Protein AF-A0A941YIR3-F1 (afdb_monomer_lite)

Radius of gyration: 14.47 Å; chains: 1; bounding box: 39×46×33 Å

Foldseek 3Di:
DDPPPDDPPPDDPDCQPVLLLVLQQQQQWDWDFDCVVPQWTFGDKAWDAQPNKIKIKTKIARPVVRFIKIKIKIADDPPDDLVVVLVSCCVVPSDVSDADPQWDWDWDDDDRMIIIMITNPDDVVRRVVRVVRIDMDGND

Sequence (140 aa):
MLAVVALCCALAASDGPAMRIAAARHLGGAYFPDETAKGYGLTSVEQAVVDGRPVARLTFLNKAKSDCFDLIEFVPAEGKSIANGWEQIVASKSVSASPLPTDTLVLSRKKGLDVVFLAGSFSSGTANRLVSRLVW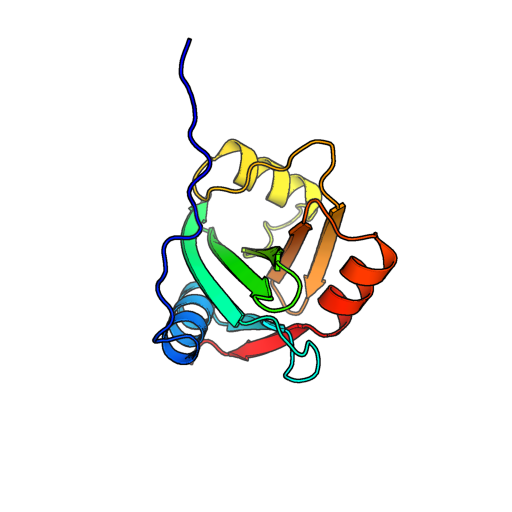QPGD

Structure (mmCIF, N/CA/C/O backbone):
data_AF-A0A941YIR3-F1
#
_entry.id   AF-A0A941YIR3-F1
#
loop_
_atom_site.group_PDB
_atom_site.id
_atom_site.type_symbol
_atom_site.label_atom_id
_atom_site.label_alt_id
_atom_site.label_comp_id
_atom_site.label_asym_id
_atom_site.label_entity_id
_atom_site.label_seq_id
_atom_site.pdbx_PDB_ins_code
_atom_site.Cartn_x
_atom_site.Cartn_y
_atom_site.Cartn_z
_atom_site.occupancy
_atom_site.B_iso_or_equiv
_atom_site.auth_seq_id
_atom_site.auth_comp_id
_atom_site.auth_asym_id
_atom_site.auth_atom_id
_atom_site.pdbx_PDB_model_num
ATOM 1 N N . MET A 1 1 ? -12.021 29.074 -8.920 1.00 37.12 1 MET A N 1
ATOM 2 C CA . MET A 1 1 ? -12.653 28.552 -7.692 1.00 37.12 1 MET A CA 1
ATOM 3 C C . MET A 1 1 ? -13.256 27.200 -8.049 1.00 37.12 1 MET A C 1
ATOM 5 O O . MET A 1 1 ? -14.347 27.164 -8.593 1.00 37.12 1 MET A O 1
ATOM 9 N N . LEU A 1 2 ? -12.492 26.113 -7.896 1.00 29.45 2 LEU A N 1
ATOM 10 C CA . LEU A 1 2 ? -12.979 24.755 -8.161 1.00 29.45 2 LEU A CA 1
ATOM 11 C C . LEU A 1 2 ? -13.137 24.049 -6.816 1.00 29.45 2 LEU A C 1
ATOM 13 O O . LEU A 1 2 ? -12.155 23.829 -6.111 1.00 29.45 2 LEU A O 1
ATOM 17 N N . ALA A 1 3 ? -14.379 23.740 -6.462 1.00 35.62 3 ALA A N 1
ATOM 18 C CA . ALA A 1 3 ? -14.692 22.851 -5.360 1.00 35.62 3 ALA A CA 1
ATOM 19 C C . ALA A 1 3 ? -14.288 21.430 -5.774 1.00 35.62 3 ALA A C 1
ATOM 21 O O . ALA A 1 3 ? -14.960 20.804 -6.591 1.00 35.62 3 ALA A O 1
ATOM 22 N N . VAL A 1 4 ? -13.177 20.929 -5.237 1.00 32.28 4 VAL A N 1
ATOM 23 C CA . VAL A 1 4 ? -12.888 19.494 -5.272 1.00 32.28 4 VAL A CA 1
ATOM 24 C C . VAL A 1 4 ? -13.711 18.881 -4.149 1.00 32.28 4 VAL A C 1
ATOM 26 O O . VAL A 1 4 ? -13.340 18.933 -2.978 1.00 32.28 4 VAL A O 1
ATOM 29 N N . VAL A 1 5 ? -14.891 18.387 -4.507 1.00 31.45 5 VAL A N 1
ATOM 30 C CA . VAL A 1 5 ? -15.720 17.581 -3.615 1.00 31.45 5 VAL A CA 1
ATOM 31 C C . VAL A 1 5 ? -14.937 16.308 -3.301 1.00 31.45 5 VAL A C 1
ATOM 33 O O . VAL A 1 5 ? -14.648 15.511 -4.191 1.00 31.45 5 VAL A O 1
ATOM 36 N N . ALA A 1 6 ? -14.577 16.141 -2.030 1.00 45.62 6 ALA A N 1
ATOM 37 C CA . ALA A 1 6 ? -14.086 14.887 -1.489 1.00 45.62 6 ALA A CA 1
ATOM 38 C C . ALA A 1 6 ? -15.171 13.818 -1.672 1.00 45.62 6 ALA A C 1
ATOM 40 O O . ALA A 1 6 ? -16.202 13.853 -1.002 1.00 45.62 6 ALA A O 1
ATOM 41 N N . LEU A 1 7 ? -14.956 12.880 -2.592 1.00 39.59 7 LEU A N 1
ATOM 42 C CA . LEU A 1 7 ? -15.808 11.706 -2.717 1.00 39.59 7 LEU A CA 1
ATOM 43 C C . LEU A 1 7 ? -15.031 10.539 -3.333 1.00 39.59 7 LEU A C 1
ATOM 45 O O . LEU A 1 7 ? -15.173 10.239 -4.509 1.00 39.59 7 LEU A O 1
ATOM 49 N N . CYS A 1 8 ? -14.249 9.843 -2.510 1.00 34.38 8 CYS A N 1
ATOM 50 C CA . CYS A 1 8 ? -13.799 8.483 -2.820 1.00 34.38 8 CYS A CA 1
ATOM 51 C C . CYS A 1 8 ? -14.171 7.517 -1.685 1.00 34.38 8 CYS A C 1
ATOM 53 O O . CYS A 1 8 ? -13.382 6.684 -1.265 1.00 34.38 8 CYS A O 1
ATOM 55 N N . CYS A 1 9 ? -15.412 7.612 -1.203 1.00 35.91 9 CYS A N 1
ATOM 56 C CA . CYS A 1 9 ? -16.129 6.457 -0.659 1.00 35.91 9 CYS A CA 1
ATOM 57 C C . CYS A 1 9 ? -17.144 6.000 -1.715 1.00 35.91 9 CYS A C 1
ATOM 59 O O . CYS A 1 9 ? -18.350 6.005 -1.480 1.00 35.91 9 CYS A O 1
ATOM 61 N N . ALA A 1 10 ? -16.661 5.664 -2.914 1.00 35.62 10 ALA A N 1
ATOM 62 C CA . ALA A 1 10 ? -17.474 4.948 -3.884 1.00 35.62 10 ALA A CA 1
ATOM 63 C C . ALA A 1 10 ? -17.542 3.483 -3.436 1.00 35.62 10 ALA A C 1
ATOM 65 O O . ALA A 1 10 ? -16.551 2.759 -3.383 1.00 35.62 10 ALA A O 1
ATOM 66 N N . LEU A 1 11 ? -18.737 3.108 -3.004 1.00 44.34 11 LEU A N 1
ATOM 67 C CA . LEU A 1 11 ? -19.111 1.825 -2.446 1.00 44.34 11 LEU A CA 1
ATOM 68 C C . LEU A 1 11 ? -18.982 0.721 -3.517 1.00 44.34 11 LEU A C 1
ATOM 70 O O . LEU A 1 11 ? -19.885 0.538 -4.324 1.00 44.34 11 LEU A O 1
ATOM 74 N N . ALA A 1 12 ? -17.893 -0.048 -3.493 1.00 36.50 12 ALA A N 1
ATOM 75 C CA . ALA A 1 12 ? -17.816 -1.370 -4.121 1.00 36.50 12 ALA A CA 1
ATOM 76 C C . ALA A 1 12 ? -17.378 -2.388 -3.059 1.00 36.50 12 ALA A C 1
ATOM 78 O O . ALA A 1 12 ? -16.243 -2.853 -3.000 1.00 36.50 12 ALA A O 1
ATOM 79 N N . ALA A 1 13 ? -18.293 -2.681 -2.137 1.00 42.22 13 ALA A N 1
ATOM 80 C CA . ALA A 1 13 ? -18.151 -3.809 -1.231 1.00 42.22 13 ALA A CA 1
ATOM 81 C C . ALA A 1 13 ? -18.680 -5.062 -1.939 1.00 42.22 13 ALA A C 1
ATOM 83 O O . ALA A 1 13 ? -19.843 -5.404 -1.748 1.00 42.22 13 ALA A O 1
ATOM 84 N N . SER A 1 14 ? -17.867 -5.730 -2.759 1.00 44.59 14 SER A N 1
ATOM 85 C CA . SER A 1 14 ? -18.231 -7.089 -3.194 1.00 44.59 14 SER A CA 1
ATOM 86 C C . SER A 1 14 ? -17.078 -8.053 -3.445 1.00 44.59 14 SER A C 1
ATOM 88 O O . SER A 1 14 ? -17.243 -9.203 -3.073 1.00 44.59 14 SER A O 1
ATOM 90 N N . ASP A 1 15 ? -15.893 -7.654 -3.926 1.00 57.28 15 ASP A N 1
ATOM 91 C CA . ASP A 1 15 ? -14.911 -8.672 -4.364 1.00 57.28 15 ASP A CA 1
ATOM 92 C C . ASP A 1 15 ? -13.494 -8.462 -3.828 1.00 57.28 15 ASP A C 1
ATOM 94 O O . ASP A 1 15 ? -12.509 -8.498 -4.564 1.00 57.28 15 ASP A O 1
ATOM 98 N N . GLY A 1 16 ? -13.380 -8.280 -2.507 1.00 74.56 16 GLY A N 1
ATOM 99 C CA . GLY A 1 16 ? -12.094 -8.220 -1.799 1.00 74.56 16 GLY A CA 1
ATOM 100 C C . GLY A 1 16 ? -11.094 -9.298 -2.253 1.00 74.56 16 GLY A C 1
ATOM 101 O O . GLY A 1 16 ? -9.962 -8.949 -2.580 1.00 74.56 16 GLY A O 1
ATOM 102 N N . PRO A 1 17 ? -11.487 -10.583 -2.355 1.00 82.94 17 PRO A N 1
ATOM 103 C CA . PRO A 1 17 ? -10.610 -11.635 -2.868 1.00 82.94 17 PRO A CA 1
ATOM 104 C C . PRO A 1 17 ? -10.184 -11.450 -4.333 1.00 82.94 17 PRO A C 1
ATOM 106 O O . PRO A 1 17 ? -9.004 -11.608 -4.636 1.00 82.94 17 PRO A O 1
ATOM 109 N N . ALA A 1 18 ? -11.095 -11.082 -5.241 1.00 84.44 18 ALA A N 1
ATOM 110 C CA . ALA A 1 18 ? -10.758 -10.903 -6.657 1.00 84.44 18 ALA A CA 1
ATOM 111 C C . ALA A 1 18 ? -9.833 -9.697 -6.872 1.00 84.44 18 ALA A C 1
ATOM 113 O O . ALA A 1 18 ? -8.869 -9.784 -7.628 1.00 84.44 18 ALA A O 1
ATOM 114 N N . MET A 1 19 ? -10.074 -8.603 -6.145 1.00 86.56 19 MET A N 1
ATOM 115 C CA . MET A 1 19 ? -9.209 -7.423 -6.142 1.00 86.56 19 MET A CA 1
ATOM 116 C C . MET A 1 19 ? -7.801 -7.744 -5.622 1.00 86.56 19 MET A C 1
ATOM 118 O O . MET A 1 19 ? -6.814 -7.314 -6.218 1.00 86.56 19 MET A O 1
ATOM 122 N N . ARG A 1 20 ? -7.694 -8.554 -4.557 1.00 87.75 20 ARG A N 1
ATOM 123 C CA . ARG A 1 20 ? -6.400 -9.040 -4.046 1.00 87.75 20 ARG A CA 1
ATOM 124 C C . ARG A 1 20 ? -5.648 -9.852 -5.097 1.00 87.75 20 ARG A C 1
ATOM 126 O O . ARG A 1 20 ? -4.469 -9.604 -5.329 1.00 87.75 20 ARG A O 1
ATOM 133 N N . ILE A 1 21 ? -6.339 -10.782 -5.760 1.00 88.94 21 ILE A N 1
ATOM 134 C CA . ILE A 1 21 ? -5.759 -11.613 -6.824 1.00 88.94 21 ILE A CA 1
ATOM 135 C C . ILE A 1 21 ? -5.305 -10.746 -8.004 1.00 88.94 21 ILE A C 1
ATOM 137 O O . ILE A 1 21 ? -4.204 -10.940 -8.509 1.00 88.94 21 ILE A O 1
ATOM 141 N N . ALA A 1 22 ? -6.112 -9.773 -8.432 1.00 88.06 22 ALA A N 1
ATOM 142 C CA . ALA A 1 22 ? -5.759 -8.878 -9.533 1.00 88.06 22 ALA A CA 1
ATOM 143 C C . ALA A 1 22 ? -4.508 -8.039 -9.222 1.00 88.06 22 ALA A C 1
ATOM 145 O O . ALA A 1 22 ? -3.628 -7.914 -10.073 1.00 88.06 22 ALA A O 1
ATOM 146 N N . ALA A 1 23 ? -4.402 -7.497 -8.005 1.00 88.19 23 ALA A N 1
ATOM 147 C CA . ALA A 1 23 ? -3.217 -6.769 -7.554 1.00 88.19 23 ALA A CA 1
ATOM 148 C C . ALA A 1 23 ? -1.974 -7.662 -7.481 1.00 88.19 23 ALA A C 1
ATOM 150 O O . ALA A 1 23 ? -0.923 -7.286 -7.998 1.00 88.19 23 ALA A O 1
ATOM 151 N N . ALA A 1 24 ? -2.106 -8.860 -6.906 1.00 90.50 24 ALA A N 1
ATOM 152 C CA . ALA A 1 24 ? -1.011 -9.817 -6.833 1.00 90.50 24 ALA A CA 1
ATOM 153 C C . ALA A 1 24 ? -0.530 -10.225 -8.236 1.00 90.50 24 ALA A C 1
ATOM 155 O O . ALA A 1 24 ? 0.664 -10.179 -8.503 1.00 90.50 24 ALA A O 1
ATOM 156 N N . ARG A 1 25 ? -1.434 -10.523 -9.176 1.00 91.25 25 ARG A N 1
ATOM 157 C CA . ARG A 1 25 ? -1.074 -10.833 -10.574 1.00 91.25 25 ARG A CA 1
ATOM 158 C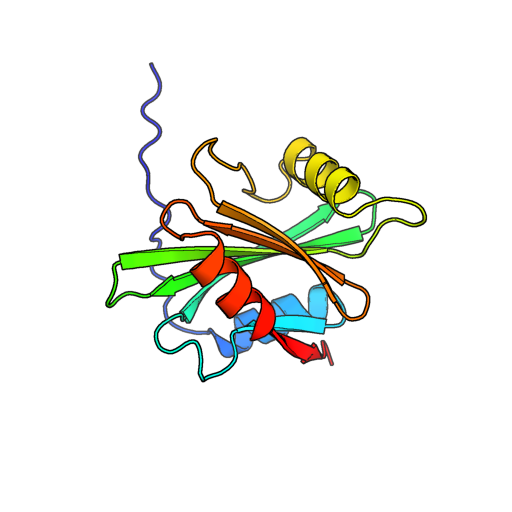 C . ARG A 1 25 ? -0.316 -9.704 -11.262 1.00 91.25 25 ARG A C 1
ATOM 160 O O . ARG A 1 25 ? 0.679 -9.960 -11.927 1.00 91.25 25 ARG A O 1
ATOM 167 N N . HIS A 1 26 ? -0.763 -8.461 -11.080 1.00 92.12 26 HIS A N 1
ATOM 168 C CA . HIS A 1 26 ? -0.126 -7.283 -11.684 1.00 92.12 26 HIS A CA 1
ATOM 169 C C . HIS A 1 26 ? 1.324 -7.084 -11.223 1.00 92.12 26 HIS A C 1
ATOM 171 O O . HIS A 1 26 ? 2.167 -6.637 -11.997 1.00 92.12 26 HIS A O 1
ATOM 177 N N . LEU A 1 27 ? 1.620 -7.432 -9.969 1.00 91.25 27 LEU A N 1
ATOM 178 C CA . LEU A 1 27 ? 2.927 -7.224 -9.341 1.00 91.25 27 LEU A CA 1
ATOM 179 C C . LEU A 1 27 ? 3.815 -8.486 -9.288 1.00 91.25 27 LEU A C 1
ATOM 181 O O . LEU A 1 27 ? 4.970 -8.391 -8.877 1.00 91.25 27 LEU A O 1
ATOM 185 N N . GLY A 1 28 ? 3.310 -9.666 -9.673 1.00 91.31 28 GLY A N 1
ATOM 186 C CA . GLY A 1 28 ? 3.970 -10.957 -9.392 1.00 91.31 28 GLY A CA 1
ATOM 187 C C . GLY A 1 28 ? 3.852 -11.408 -7.922 1.00 91.31 28 GLY A C 1
ATOM 188 O O . GLY A 1 28 ? 4.546 -12.318 -7.469 1.00 91.31 28 GLY A O 1
ATOM 189 N N . GLY A 1 29 ? 2.959 -10.763 -7.178 1.00 92.69 29 GLY A N 1
ATOM 190 C CA . GLY A 1 29 ? 2.602 -10.944 -5.777 1.00 92.69 29 GLY A CA 1
ATOM 191 C C . GLY A 1 29 ? 2.453 -9.590 -5.079 1.00 92.69 29 GLY A C 1
ATOM 192 O O . GLY A 1 29 ? 2.967 -8.590 -5.561 1.00 92.69 29 GLY A O 1
ATOM 193 N N . ALA A 1 30 ? 1.702 -9.530 -3.982 1.00 93.94 30 ALA A N 1
ATOM 194 C CA . ALA A 1 30 ? 1.397 -8.277 -3.287 1.00 93.94 30 ALA A CA 1
ATOM 195 C C . ALA A 1 30 ? 1.249 -8.481 -1.774 1.00 93.94 30 ALA A C 1
ATOM 197 O O . ALA A 1 30 ? 1.055 -9.604 -1.289 1.00 93.94 30 ALA A O 1
ATOM 198 N N . TYR A 1 31 ? 1.343 -7.390 -1.022 1.00 94.25 31 TYR A N 1
ATOM 199 C CA . TYR A 1 31 ? 1.245 -7.371 0.426 1.00 94.25 31 TYR A CA 1
ATOM 200 C C . TYR A 1 31 ? -0.132 -6.919 0.907 1.00 94.25 31 TYR A C 1
ATOM 202 O O . TYR A 1 31 ? -0.585 -5.803 0.681 1.00 94.25 31 TYR A O 1
ATOM 210 N N . PHE A 1 32 ? -0.773 -7.763 1.710 1.00 92.00 32 PHE A N 1
ATOM 211 C CA . PHE A 1 32 ? -2.058 -7.438 2.324 1.00 92.00 32 PHE A CA 1
ATOM 212 C C . PHE A 1 32 ? -1.943 -7.470 3.846 1.00 92.00 32 PHE A C 1
ATOM 214 O O . PHE A 1 32 ? -1.178 -8.274 4.378 1.00 92.00 32 PHE A O 1
ATOM 221 N N . PRO A 1 33 ? -2.697 -6.640 4.582 1.00 90.25 33 PRO A N 1
ATOM 222 C CA . PRO A 1 33 ? -2.841 -6.818 6.020 1.00 90.25 33 PRO A CA 1
ATOM 223 C C . PRO A 1 33 ? -3.354 -8.228 6.338 1.00 90.25 33 PRO A C 1
ATOM 225 O O . PRO A 1 33 ? -4.282 -8.719 5.685 1.00 90.25 33 PRO A O 1
ATOM 228 N N . ASP A 1 34 ? -2.756 -8.871 7.341 1.00 85.94 34 ASP A N 1
ATOM 229 C CA . ASP A 1 34 ? -3.240 -10.152 7.854 1.00 85.94 34 ASP A C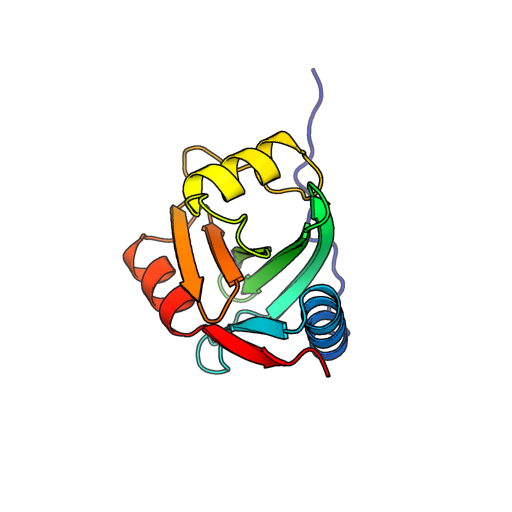A 1
ATOM 230 C C . ASP A 1 34 ? -4.649 -10.049 8.482 1.00 85.94 34 ASP A C 1
ATOM 232 O O . ASP A 1 34 ? -5.178 -8.963 8.736 1.00 85.94 34 ASP A O 1
ATOM 236 N N . GLU A 1 35 ? -5.267 -11.195 8.787 1.00 74.50 35 GLU A N 1
ATOM 237 C CA . GLU A 1 35 ? -6.597 -11.261 9.424 1.00 74.50 35 GLU A CA 1
ATOM 238 C C . GLU A 1 35 ? -6.655 -10.566 10.792 1.00 74.50 35 GLU A C 1
ATOM 240 O O . GLU A 1 35 ? -7.722 -10.224 11.314 1.00 74.50 35 GLU A O 1
ATOM 245 N N . THR A 1 36 ? -5.493 -10.349 11.400 1.00 67.44 36 THR A N 1
ATOM 246 C CA . THR A 1 36 ? -5.379 -9.769 12.725 1.00 67.44 36 THR A CA 1
ATOM 247 C C . THR A 1 36 ? -5.403 -8.233 12.675 1.00 67.44 36 THR A C 1
ATOM 249 O O . THR A 1 36 ? -5.679 -7.600 13.707 1.00 67.44 36 THR A O 1
ATOM 252 N N . ALA A 1 37 ? -5.238 -7.602 11.502 1.00 71.81 37 ALA A N 1
ATOM 253 C CA . ALA A 1 37 ? -5.563 -6.194 11.226 1.00 71.81 37 ALA A CA 1
ATOM 254 C C . ALA A 1 37 ? -7.091 -5.942 11.192 1.00 71.81 37 ALA A C 1
ATOM 256 O O . ALA A 1 37 ? -7.630 -5.309 10.283 1.00 71.81 37 ALA A O 1
ATOM 257 N N . LYS A 1 38 ? -7.794 -6.467 12.208 1.00 65.31 38 LYS A N 1
ATOM 258 C CA . LYS A 1 38 ? -9.253 -6.542 12.318 1.00 65.31 38 LYS A CA 1
ATOM 259 C C . LYS A 1 38 ? -9.917 -5.208 11.979 1.00 65.31 38 LYS A C 1
ATOM 261 O O . LYS A 1 38 ? -9.716 -4.205 12.665 1.00 65.31 38 LYS A O 1
ATOM 266 N N . GLY A 1 39 ? -10.755 -5.245 10.949 1.00 80.31 39 GLY A N 1
ATOM 267 C CA . GLY A 1 39 ? -11.638 -4.153 10.553 1.00 80.31 39 GLY A CA 1
ATOM 268 C C . GLY A 1 39 ? -11.282 -3.485 9.229 1.00 80.31 39 GLY A C 1
ATOM 269 O O . GLY A 1 39 ? -12.161 -2.842 8.671 1.00 80.31 39 GLY A O 1
ATOM 270 N N . TYR A 1 40 ? -10.072 -3.669 8.691 1.00 87.44 40 TYR A N 1
ATOM 271 C CA . TYR A 1 40 ? -9.699 -3.108 7.388 1.00 87.44 40 TYR A CA 1
ATOM 272 C C . TYR A 1 40 ? -10.079 -4.038 6.235 1.00 87.44 40 TYR A C 1
ATOM 274 O O . TYR A 1 40 ? -9.528 -5.130 6.089 1.00 87.44 40 TYR A O 1
ATOM 282 N N . GLY A 1 41 ? -11.014 -3.590 5.399 1.00 88.62 41 GLY A N 1
ATOM 283 C CA . GLY A 1 41 ? -11.356 -4.238 4.133 1.00 88.62 41 GLY A CA 1
ATOM 284 C C . GLY A 1 41 ? -10.743 -3.493 2.952 1.00 88.62 41 GLY A C 1
ATOM 285 O O . GLY A 1 41 ? -10.726 -2.266 2.956 1.00 88.62 41 GLY A O 1
ATOM 286 N N . LEU A 1 42 ? -10.264 -4.228 1.945 1.00 90.31 42 LEU A N 1
ATOM 287 C CA . LEU A 1 42 ? -9.840 -3.651 0.665 1.00 90.31 42 LEU A CA 1
ATOM 288 C C . LEU A 1 42 ? -11.075 -3.111 -0.068 1.00 90.31 42 LEU A C 1
ATOM 290 O O . LEU A 1 42 ? -12.023 -3.865 -0.294 1.00 90.31 42 LEU A O 1
ATOM 294 N N . THR A 1 43 ? -11.068 -1.826 -0.413 1.00 89.56 43 THR A N 1
ATOM 295 C CA . THR A 1 43 ? -12.202 -1.146 -1.064 1.00 89.56 43 THR A CA 1
ATOM 296 C C . THR A 1 43 ? -11.888 -0.623 -2.456 1.00 89.56 43 THR A C 1
ATOM 298 O O . THR A 1 43 ? -12.818 -0.365 -3.212 1.00 89.56 43 THR A O 1
ATOM 301 N N . SER A 1 44 ? -10.611 -0.436 -2.790 1.00 90.00 44 SER A N 1
ATOM 302 C CA . SER A 1 44 ? -10.188 0.031 -4.111 1.00 90.00 44 SER A CA 1
ATOM 303 C C . SER A 1 44 ? -8.809 -0.510 -4.464 1.00 90.00 44 SER A C 1
ATOM 305 O O . SER A 1 44 ? -7.969 -0.707 -3.580 1.00 90.00 44 SER A O 1
ATOM 307 N N . VAL A 1 45 ? -8.593 -0.719 -5.760 1.00 92.12 45 VAL A N 1
ATOM 308 C CA . VAL A 1 45 ? -7.302 -1.050 -6.358 1.00 92.12 45 VAL A CA 1
ATOM 309 C C . VAL A 1 45 ? -7.110 -0.160 -7.581 1.00 92.12 45 VAL A C 1
ATOM 311 O O . VAL A 1 45 ? -7.925 -0.189 -8.500 1.00 92.12 45 VAL A O 1
ATOM 314 N N . GLU A 1 46 ? -6.021 0.601 -7.609 1.00 93.12 46 GLU A N 1
ATOM 315 C CA . GLU A 1 46 ? -5.547 1.297 -8.806 1.00 93.12 46 GLU A CA 1
ATOM 316 C C . GLU A 1 46 ? -4.247 0.639 -9.267 1.00 93.12 46 GLU A C 1
ATOM 318 O O . GLU A 1 46 ? -3.379 0.337 -8.450 1.00 93.12 46 GLU A O 1
ATOM 323 N N . GLN A 1 47 ? -4.103 0.413 -10.569 1.00 94.19 47 GLN A N 1
ATOM 324 C CA . GLN A 1 47 ? -2.927 -0.222 -11.158 1.00 94.19 47 GLN A CA 1
ATOM 325 C C . GLN A 1 47 ? -2.358 0.668 -12.249 1.00 94.19 47 GLN A C 1
ATOM 327 O O . GLN A 1 47 ? -3.098 1.245 -13.046 1.00 94.19 47 GLN A O 1
ATOM 332 N N . ALA A 1 48 ? -1.037 0.751 -12.296 1.00 93.62 48 ALA A N 1
ATOM 333 C CA . ALA A 1 48 ? -0.320 1.493 -13.314 1.00 93.62 48 ALA A CA 1
ATOM 334 C C . ALA A 1 48 ? 1.014 0.822 -13.642 1.00 93.62 48 ALA A C 1
ATOM 336 O O . ALA A 1 48 ? 1.459 -0.106 -12.961 1.00 93.62 48 ALA A O 1
ATOM 337 N N . VAL A 1 49 ? 1.664 1.332 -14.684 1.00 94.31 49 VAL A N 1
ATOM 338 C CA . VAL A 1 49 ? 3.053 1.026 -15.015 1.00 94.31 49 VAL A CA 1
ATOM 339 C C . VAL A 1 49 ? 3.810 2.347 -15.075 1.00 94.31 49 VAL A C 1
ATOM 341 O O . VAL A 1 49 ? 3.459 3.224 -15.862 1.00 94.31 49 VAL A O 1
ATOM 344 N N . VAL A 1 50 ? 4.836 2.498 -14.241 1.00 90.69 50 VAL A N 1
ATOM 345 C CA . VAL A 1 50 ? 5.684 3.695 -14.177 1.00 90.69 50 VAL A CA 1
ATOM 346 C C . VAL A 1 50 ? 7.096 3.284 -14.557 1.00 90.69 50 VAL A C 1
ATOM 348 O O . VAL A 1 50 ? 7.706 2.470 -13.870 1.00 90.69 50 VAL A O 1
ATOM 351 N N . ASP A 1 51 ? 7.611 3.833 -15.660 1.00 90.19 51 ASP A N 1
ATOM 352 C CA . ASP A 1 51 ? 8.953 3.507 -16.167 1.00 90.19 51 ASP A CA 1
ATOM 353 C C . ASP A 1 51 ? 9.154 1.988 -16.357 1.00 90.19 51 ASP A C 1
ATOM 355 O O . ASP A 1 51 ? 10.087 1.379 -15.838 1.00 90.19 51 ASP A O 1
ATOM 359 N N . GLY A 1 52 ? 8.176 1.343 -17.005 1.00 90.44 52 GLY A N 1
ATOM 360 C CA . GLY A 1 52 ? 8.171 -0.103 -17.256 1.00 90.44 52 GLY A CA 1
ATOM 361 C C . GLY A 1 52 ? 7.942 -0.987 -16.023 1.00 90.44 52 GLY A C 1
ATOM 362 O O . GLY A 1 52 ? 7.910 -2.208 -16.161 1.00 90.44 52 GLY A O 1
ATOM 363 N N . ARG A 1 53 ? 7.759 -0.408 -14.829 1.00 91.88 53 ARG A N 1
ATOM 364 C CA . ARG A 1 53 ? 7.582 -1.152 -13.575 1.00 91.88 53 ARG A CA 1
ATOM 365 C C . ARG A 1 53 ? 6.127 -1.116 -13.113 1.00 91.88 53 ARG A C 1
ATOM 367 O O . ARG A 1 53 ? 5.538 -0.033 -13.084 1.00 91.88 53 ARG A O 1
ATOM 374 N N . PRO A 1 54 ? 5.534 -2.260 -12.736 1.00 94.56 54 PRO A N 1
ATOM 375 C CA . PRO A 1 54 ? 4.171 -2.282 -12.239 1.00 94.56 54 PRO A CA 1
ATOM 376 C C . PRO A 1 54 ? 4.092 -1.611 -10.862 1.00 94.56 54 PRO A C 1
ATOM 378 O O . PRO A 1 54 ? 4.974 -1.767 -10.011 1.00 94.56 54 PRO A O 1
ATOM 381 N N . VAL A 1 55 ? 3.020 -0.846 -10.674 1.00 94.69 55 VAL A N 1
ATOM 382 C CA . VAL A 1 55 ? 2.652 -0.148 -9.439 1.00 94.69 55 VAL A CA 1
ATOM 383 C C . VAL A 1 55 ? 1.193 -0.468 -9.134 1.00 94.69 55 VAL A C 1
ATOM 385 O O . VAL A 1 55 ? 0.361 -0.457 -10.047 1.00 94.69 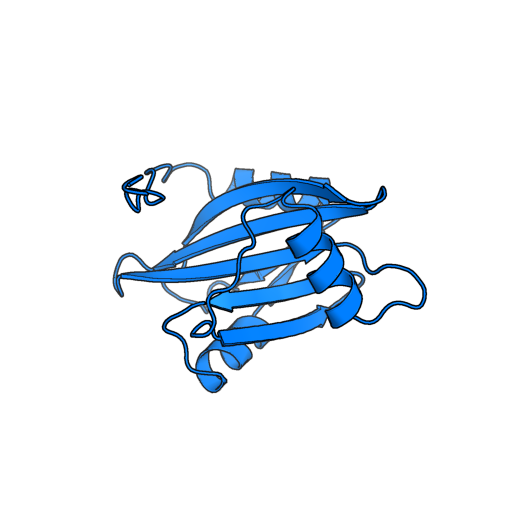55 VAL A O 1
ATOM 388 N N . ALA A 1 56 ? 0.867 -0.710 -7.868 1.00 94.81 56 ALA A N 1
ATOM 389 C CA . ALA A 1 56 ? -0.511 -0.802 -7.401 1.00 94.81 56 ALA A CA 1
ATOM 390 C C . ALA A 1 56 ? -0.731 0.081 -6.170 1.00 94.81 56 ALA A C 1
ATOM 392 O O . ALA A 1 56 ? 0.108 0.115 -5.274 1.00 94.81 56 ALA A O 1
ATOM 393 N N . ARG A 1 57 ? -1.878 0.761 -6.105 1.00 94.56 57 ARG A N 1
ATOM 394 C CA . ARG A 1 57 ? -2.404 1.390 -4.889 1.00 94.56 57 ARG A CA 1
ATOM 395 C C . ARG A 1 57 ? -3.590 0.572 -4.403 1.00 94.56 57 ARG A C 1
ATOM 397 O O . ARG A 1 57 ? -4.523 0.317 -5.159 1.00 94.56 57 ARG A O 1
ATOM 404 N N . LEU A 1 58 ? -3.556 0.200 -3.135 1.00 93.44 58 LEU A N 1
ATOM 405 C CA . LEU A 1 58 ? -4.571 -0.581 -2.448 1.00 93.44 58 LEU A CA 1
ATOM 406 C C . LEU A 1 58 ? -5.154 0.266 -1.320 1.00 93.44 58 LEU A C 1
ATOM 408 O O . LEU A 1 58 ? -4.449 0.576 -0.360 1.00 93.44 58 LEU A O 1
ATOM 412 N N . THR A 1 59 ? -6.434 0.613 -1.412 1.00 92.19 59 THR A N 1
ATOM 413 C CA . THR A 1 59 ? -7.106 1.416 -0.381 1.00 92.19 59 THR A CA 1
ATOM 414 C C . THR A 1 59 ? -7.866 0.515 0.574 1.00 92.19 59 THR A C 1
ATOM 416 O O . THR A 1 59 ? -8.732 -0.264 0.161 1.00 92.19 59 THR A O 1
ATOM 419 N N . PHE A 1 60 ? -7.580 0.655 1.864 1.00 91.38 60 PHE A N 1
ATOM 420 C CA . PHE A 1 60 ? -8.225 -0.095 2.930 1.00 91.38 60 PHE A CA 1
ATOM 421 C C . PHE A 1 60 ? -9.057 0.822 3.814 1.00 91.38 60 PHE A C 1
ATOM 423 O O . PHE A 1 60 ? -8.584 1.865 4.258 1.00 91.38 60 PHE A O 1
ATOM 430 N N . LEU A 1 61 ? -10.279 0.397 4.125 1.00 89.56 61 LEU A N 1
ATOM 431 C CA . LEU A 1 61 ? -11.217 1.140 4.963 1.00 89.56 61 LEU A CA 1
ATOM 432 C C . LEU A 1 61 ? -11.636 0.301 6.168 1.00 89.56 61 LEU A C 1
ATOM 434 O O . LEU A 1 61 ? -12.071 -0.845 6.017 1.00 89.56 61 LEU A O 1
ATOM 438 N N . ASN A 1 62 ? -11.598 0.908 7.351 1.00 88.62 62 ASN A N 1
ATOM 439 C CA . ASN A 1 62 ? -12.277 0.405 8.533 1.00 88.62 62 ASN A CA 1
ATOM 440 C C . ASN A 1 62 ? -13.574 1.172 8.764 1.00 88.62 62 ASN A C 1
ATOM 442 O O . ASN A 1 62 ? -13.590 2.257 9.343 1.00 88.62 62 ASN A O 1
ATOM 446 N N . LYS A 1 63 ? -14.694 0.576 8.348 1.00 86.00 63 LYS A N 1
ATOM 447 C CA . LYS A 1 63 ? -16.020 1.203 8.468 1.00 86.00 63 LYS A CA 1
ATOM 448 C C . LYS A 1 63 ? -16.416 1.498 9.917 1.00 86.00 63 LYS A C 1
ATOM 450 O O . LYS A 1 63 ? -17.110 2.475 10.161 1.00 86.00 63 LYS A O 1
ATOM 455 N N . ALA A 1 64 ? -15.973 0.678 10.873 1.00 86.56 64 ALA A N 1
ATOM 456 C CA . ALA A 1 64 ? -16.327 0.858 12.281 1.00 86.56 64 ALA A CA 1
ATOM 457 C C . ALA A 1 64 ? -15.609 2.059 12.911 1.00 86.56 64 ALA A C 1
ATOM 459 O O . ALA A 1 64 ? -16.168 2.722 13.779 1.00 86.56 64 ALA A O 1
ATOM 460 N N . LYS A 1 65 ? -14.378 2.340 12.472 1.00 85.50 65 LYS A N 1
ATOM 461 C CA . LYS A 1 65 ? -13.569 3.462 12.973 1.00 85.50 65 LYS A CA 1
ATOM 462 C C . LYS A 1 65 ? -13.606 4.694 12.074 1.00 85.50 65 LYS A C 1
ATOM 464 O O . LYS A 1 65 ? -13.128 5.744 12.483 1.00 85.50 65 LYS A O 1
ATOM 469 N N . SER A 1 66 ? -14.185 4.567 10.879 1.00 84.62 66 SER A N 1
ATOM 470 C CA . SER A 1 66 ? -14.153 5.591 9.830 1.00 84.62 66 SER A CA 1
ATOM 471 C C . SER A 1 66 ? -12.729 6.065 9.515 1.00 84.62 66 SER A C 1
ATOM 473 O O . SER A 1 66 ? -12.503 7.245 9.262 1.00 84.62 66 SER A O 1
ATOM 475 N N . ASP A 1 67 ? -11.765 5.142 9.546 1.00 86.94 67 ASP A N 1
ATOM 476 C CA . ASP A 1 67 ? -10.372 5.401 9.191 1.00 86.94 67 ASP A CA 1
ATOM 477 C C . ASP A 1 67 ? -9.961 4.571 7.964 1.00 86.94 67 ASP A C 1
ATOM 479 O O . ASP A 1 67 ? -10.526 3.510 7.679 1.00 86.94 67 ASP A O 1
ATOM 483 N N . CYS A 1 68 ? -9.011 5.089 7.189 1.00 90.00 68 CYS A N 1
ATOM 484 C CA . CYS A 1 68 ? -8.514 4.451 5.978 1.00 90.00 68 CYS A CA 1
ATOM 485 C C . CYS A 1 68 ? -7.009 4.654 5.819 1.00 90.00 68 CYS A C 1
ATOM 487 O O . CYS A 1 68 ? -6.421 5.556 6.421 1.00 90.00 68 CYS A O 1
ATOM 489 N N . PHE A 1 69 ? -6.396 3.801 5.009 1.00 91.94 69 PHE A N 1
ATOM 490 C CA . PHE A 1 69 ? -5.016 3.957 4.574 1.00 91.94 69 PHE A CA 1
ATOM 491 C C . PHE A 1 69 ? -4.835 3.388 3.174 1.00 91.94 69 PHE A C 1
ATOM 493 O O . PHE A 1 69 ? -5.599 2.521 2.738 1.00 91.94 69 PHE A O 1
ATOM 500 N N . ASP A 1 70 ? -3.775 3.835 2.515 1.00 93.56 70 ASP A N 1
ATOM 501 C CA . ASP A 1 70 ? -3.307 3.263 1.265 1.00 93.56 70 ASP A CA 1
ATOM 502 C C . ASP A 1 70 ? -2.020 2.467 1.475 1.00 93.56 70 ASP A C 1
ATOM 504 O O . ASP A 1 70 ? -1.126 2.878 2.222 1.00 93.56 70 ASP A O 1
ATOM 508 N N . LEU A 1 71 ? -1.924 1.336 0.780 1.00 94.56 71 LEU A N 1
ATOM 509 C CA . LEU A 1 71 ? -0.655 0.682 0.480 1.00 94.56 71 LEU A CA 1
ATOM 510 C C . LEU A 1 71 ? -0.340 0.920 -0.988 1.00 94.56 71 LEU A C 1
ATOM 512 O O . LEU A 1 71 ? -1.115 0.525 -1.855 1.00 94.56 71 LEU A O 1
ATOM 516 N N . ILE A 1 72 ? 0.787 1.561 -1.263 1.00 95.31 72 ILE A N 1
ATOM 517 C CA . ILE A 1 72 ? 1.322 1.692 -2.610 1.00 95.31 72 ILE A CA 1
ATOM 518 C C . ILE A 1 72 ? 2.506 0.745 -2.726 1.00 95.31 72 ILE A C 1
ATOM 520 O O . ILE A 1 72 ? 3.487 0.871 -1.995 1.00 95.31 72 ILE A O 1
ATOM 524 N N . GLU A 1 73 ? 2.400 -0.210 -3.635 1.00 95.94 73 GLU A N 1
ATOM 525 C CA . GLU A 1 73 ? 3.391 -1.252 -3.862 1.00 95.94 73 GLU A CA 1
ATOM 526 C C . GLU A 1 73 ? 3.948 -1.148 -5.272 1.00 95.94 73 GLU A C 1
ATOM 528 O O . GLU A 1 73 ? 3.205 -0.926 -6.232 1.00 95.94 73 GLU A O 1
ATOM 533 N N . PHE A 1 74 ? 5.262 -1.296 -5.407 1.00 94.94 74 PHE A N 1
ATOM 534 C CA . PHE A 1 74 ? 5.927 -1.223 -6.700 1.00 94.94 74 PHE A CA 1
ATOM 535 C C . PHE A 1 74 ? 7.239 -1.991 -6.721 1.00 94.94 74 PHE A C 1
ATOM 537 O O . PHE A 1 74 ? 7.904 -2.183 -5.701 1.00 94.94 74 PHE A O 1
ATOM 544 N N . VAL A 1 75 ? 7.639 -2.399 -7.923 1.00 93.31 75 VAL A N 1
ATOM 545 C CA . VAL A 1 75 ? 8.938 -3.041 -8.132 1.00 93.31 75 VAL A CA 1
ATOM 546 C C . VAL A 1 75 ? 10.060 -2.001 -7.940 1.00 93.31 75 VAL A C 1
ATOM 548 O O . VAL A 1 75 ? 10.031 -0.938 -8.580 1.00 93.31 75 VAL A O 1
ATOM 551 N N . PRO A 1 76 ? 11.062 -2.273 -7.078 1.00 91.69 76 PRO A N 1
ATOM 552 C CA . PRO A 1 76 ? 12.189 -1.379 -6.859 1.00 91.69 76 PRO A CA 1
ATOM 553 C C . PRO A 1 76 ? 12.936 -1.110 -8.165 1.00 91.69 76 PRO A C 1
ATOM 555 O O . PRO A 1 76 ? 13.223 -2.029 -8.928 1.00 91.69 76 PRO A O 1
ATOM 558 N N . ALA A 1 77 ? 13.293 0.149 -8.411 1.00 87.88 77 ALA A N 1
ATOM 559 C CA . ALA A 1 77 ? 14.252 0.459 -9.466 1.00 87.88 77 ALA A CA 1
ATOM 560 C C . ALA A 1 77 ? 15.663 0.065 -9.019 1.00 87.88 77 ALA A C 1
ATOM 562 O O . ALA A 1 77 ? 16.069 0.331 -7.882 1.00 87.88 77 ALA A O 1
ATOM 563 N N . GLU A 1 78 ? 16.425 -0.531 -9.932 1.00 87.75 78 GLU A N 1
ATOM 564 C CA . GLU A 1 78 ? 17.812 -0.904 -9.685 1.00 87.75 78 GLU A CA 1
ATOM 565 C C . GLU A 1 78 ? 18.639 0.318 -9.252 1.00 87.75 78 GLU A C 1
ATOM 567 O O . GLU A 1 78 ? 18.557 1.401 -9.836 1.00 87.75 78 GLU A O 1
ATOM 572 N N . GLY A 1 79 ? 19.394 0.168 -8.160 1.00 87.06 79 GLY A N 1
ATOM 573 C CA . GLY A 1 79 ? 20.224 1.241 -7.605 1.00 87.06 79 GLY A CA 1
ATOM 574 C C . GLY A 1 79 ? 19.456 2.444 -7.034 1.00 87.06 79 GLY A C 1
ATOM 575 O O . GLY A 1 79 ? 20.085 3.444 -6.682 1.00 87.06 79 GLY A O 1
ATOM 576 N N . LYS A 1 80 ? 18.120 2.392 -6.920 1.00 89.44 80 LYS A N 1
ATOM 577 C CA . LYS A 1 80 ? 17.308 3.471 -6.334 1.00 89.44 80 LYS A CA 1
ATOM 578 C C . LYS A 1 80 ? 16.827 3.123 -4.923 1.00 89.44 80 LYS A C 1
ATOM 580 O O . LYS A 1 80 ? 16.468 1.986 -4.604 1.00 89.44 80 LYS A O 1
ATOM 585 N N . SER A 1 81 ? 16.810 4.142 -4.065 1.00 93.50 81 SER A N 1
ATOM 586 C CA . SER A 1 81 ? 16.156 4.066 -2.759 1.00 93.50 81 SER A CA 1
ATOM 587 C C . SER A 1 81 ? 14.632 4.053 -2.923 1.00 93.50 81 SER A C 1
ATOM 589 O O . SER A 1 81 ? 14.101 4.514 -3.936 1.00 93.50 81 SER A O 1
ATOM 591 N N . ILE A 1 82 ? 13.929 3.576 -1.894 1.00 93.75 82 ILE A N 1
ATOM 592 C CA . ILE A 1 82 ? 12.458 3.586 -1.849 1.00 93.75 82 ILE A CA 1
ATOM 593 C C . ILE A 1 82 ? 11.920 5.013 -1.983 1.00 93.75 82 ILE A C 1
ATOM 595 O O . ILE A 1 82 ? 10.959 5.240 -2.706 1.00 93.75 82 ILE A O 1
ATOM 599 N N . ALA A 1 83 ? 12.566 5.978 -1.319 1.00 93.25 83 ALA A N 1
ATOM 600 C CA . ALA A 1 83 ? 12.182 7.386 -1.373 1.00 93.25 83 ALA A CA 1
ATOM 601 C C . ALA A 1 83 ? 12.230 7.926 -2.809 1.00 93.25 83 ALA A C 1
ATOM 603 O O . ALA A 1 83 ? 11.251 8.496 -3.278 1.00 93.25 83 ALA A O 1
ATOM 604 N N . ASN A 1 84 ? 13.311 7.641 -3.545 1.00 93.19 84 ASN A N 1
ATOM 605 C CA . ASN A 1 84 ? 13.438 8.069 -4.938 1.00 93.19 84 ASN A CA 1
ATOM 606 C C . ASN A 1 84 ? 12.368 7.413 -5.829 1.00 93.19 84 ASN A C 1
ATOM 608 O O . ASN A 1 84 ? 11.814 8.061 -6.712 1.00 93.19 84 ASN A O 1
ATOM 612 N N . GLY A 1 85 ? 12.075 6.124 -5.614 1.00 91.69 85 GLY A N 1
ATOM 613 C CA . GLY A 1 85 ? 11.013 5.423 -6.342 1.00 91.69 85 GLY A CA 1
ATOM 614 C C . GLY A 1 85 ? 9.623 5.994 -6.044 1.00 91.69 85 GLY A C 1
ATOM 615 O O . GLY A 1 85 ? 8.830 6.206 -6.959 1.00 91.69 85 GLY A O 1
ATOM 616 N N . TRP A 1 86 ? 9.355 6.312 -4.778 1.00 92.44 86 TRP A N 1
ATOM 617 C CA . TRP A 1 86 ? 8.113 6.941 -4.340 1.00 92.44 86 TRP A CA 1
ATOM 618 C C . TRP A 1 86 ? 7.916 8.329 -4.962 1.00 92.44 86 TRP A C 1
ATOM 620 O O . TRP A 1 86 ? 6.853 8.606 -5.517 1.00 92.44 86 TRP A O 1
ATOM 630 N N . GLU A 1 87 ? 8.949 9.174 -4.954 1.00 91.38 87 GLU A N 1
ATOM 631 C CA . GLU A 1 87 ? 8.910 10.499 -5.588 1.00 91.38 87 GLU A CA 1
ATOM 632 C C . GLU A 1 87 ? 8.582 10.413 -7.084 1.00 91.38 87 GLU A C 1
ATOM 634 O O . GLU A 1 87 ? 7.769 11.192 -7.585 1.00 91.38 87 GLU A O 1
ATOM 639 N N . GLN A 1 88 ? 9.147 9.430 -7.796 1.00 90.81 88 GLN A N 1
ATOM 640 C CA . GLN A 1 88 ? 8.827 9.185 -9.206 1.00 90.81 88 GLN A CA 1
ATOM 641 C C . GLN A 1 88 ? 7.35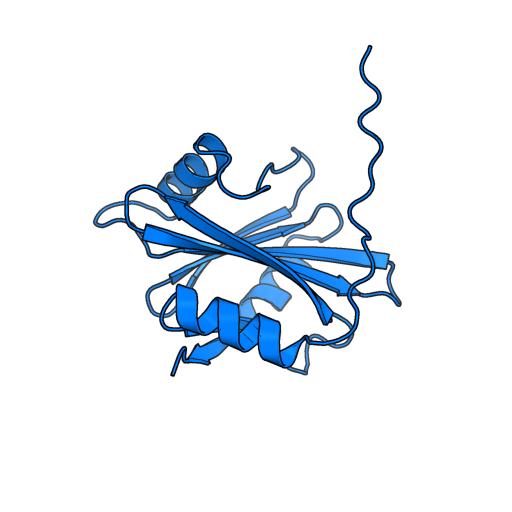8 8.801 -9.409 1.00 90.81 88 GLN A C 1
ATOM 643 O O . GLN A 1 88 ? 6.718 9.289 -10.342 1.00 90.81 88 GLN A O 1
ATOM 648 N N . ILE A 1 89 ? 6.805 7.954 -8.540 1.00 90.94 89 ILE A N 1
ATOM 649 C CA . ILE A 1 89 ? 5.399 7.537 -8.622 1.00 90.94 89 ILE A CA 1
ATOM 650 C C . ILE A 1 89 ? 4.475 8.731 -8.395 1.00 90.94 89 ILE A C 1
ATOM 652 O O . ILE A 1 89 ? 3.584 8.963 -9.216 1.00 90.94 89 ILE A O 1
ATOM 656 N N . VAL A 1 90 ? 4.726 9.532 -7.355 1.00 90.69 90 VAL A N 1
ATOM 657 C CA . VAL A 1 90 ? 3.960 10.760 -7.080 1.00 90.69 90 VAL A CA 1
ATOM 658 C C . VAL A 1 90 ? 4.051 11.732 -8.258 1.00 90.69 90 VAL A C 1
ATOM 660 O O . VAL A 1 90 ? 3.028 12.253 -8.706 1.00 90.69 90 VAL A O 1
ATOM 663 N N . ALA A 1 91 ? 5.251 11.938 -8.809 1.00 90.50 91 ALA A N 1
ATOM 664 C CA . ALA A 1 91 ? 5.465 12.819 -9.956 1.00 90.50 91 ALA A CA 1
ATOM 665 C C . ALA A 1 91 ? 4.752 12.327 -11.226 1.00 90.50 91 ALA A C 1
ATOM 667 O O . ALA A 1 91 ? 4.266 13.145 -12.009 1.00 90.50 91 ALA A O 1
ATOM 668 N N . SER A 1 92 ? 4.647 11.006 -11.414 1.00 89.44 92 SER A N 1
ATOM 669 C CA . SER A 1 92 ? 3.983 10.408 -12.577 1.00 89.44 92 SER A CA 1
ATOM 670 C C . SER A 1 92 ? 2.471 10.639 -12.600 1.00 89.44 92 SER A C 1
ATOM 672 O O . SER A 1 92 ? 1.874 10.615 -13.672 1.00 89.44 92 SER A O 1
ATOM 674 N N . LYS A 1 93 ? 1.845 10.843 -11.427 1.00 88.12 93 LYS A N 1
ATOM 675 C CA . LYS A 1 93 ? 0.381 10.928 -11.255 1.00 88.12 93 LYS A CA 1
ATOM 676 C C . LYS A 1 93 ? -0.382 9.707 -11.800 1.00 88.12 93 LYS A C 1
ATOM 678 O O . LYS A 1 93 ? -1.579 9.802 -12.054 1.00 88.12 93 LYS A O 1
ATOM 683 N N . SER A 1 94 ? 0.303 8.574 -11.982 1.00 81.75 94 SER A N 1
ATOM 684 C CA . SER A 1 94 ? -0.267 7.366 -12.602 1.00 81.75 94 SER A CA 1
ATOM 685 C C . SER A 1 94 ? -1.208 6.603 -11.671 1.00 81.75 94 SER A C 1
ATOM 687 O O . SER A 1 94 ? -2.085 5.885 -12.133 1.00 81.75 94 SER A O 1
ATOM 689 N N . VAL A 1 95 ? -1.026 6.772 -10.363 1.00 83.19 95 VAL A N 1
ATOM 690 C CA . VAL A 1 95 ? -1.987 6.390 -9.325 1.00 83.19 95 VAL A CA 1
ATOM 691 C C . VAL A 1 95 ? -2.260 7.620 -8.470 1.00 83.19 95 VAL A C 1
ATOM 693 O O . VAL A 1 95 ? -1.399 8.504 -8.360 1.00 83.19 95 VAL A O 1
ATOM 696 N N . SER A 1 96 ? -3.443 7.704 -7.866 1.00 81.75 96 SER A N 1
ATOM 697 C CA . SER A 1 96 ? -3.830 8.832 -7.013 1.00 81.75 96 SER A CA 1
ATOM 698 C C . SER A 1 96 ? -3.087 8.780 -5.662 1.00 81.75 96 SER A C 1
ATOM 700 O O . SER A 1 96 ? -3.627 8.464 -4.615 1.00 81.75 96 SER A O 1
ATOM 702 N N . ALA A 1 97 ? -1.789 9.068 -5.690 1.00 67.94 97 ALA A N 1
ATOM 703 C CA . ALA A 1 97 ? -0.859 8.865 -4.579 1.00 67.94 97 ALA A CA 1
ATOM 704 C C . ALA A 1 97 ? -0.519 10.148 -3.803 1.00 67.94 97 ALA A C 1
ATOM 706 O O . ALA A 1 97 ? 0.452 10.145 -3.061 1.00 67.94 97 ALA A O 1
ATOM 707 N N . SER A 1 98 ? -1.241 11.259 -3.988 1.00 68.25 98 SER A N 1
ATOM 708 C CA . SER A 1 98 ? -0.835 12.562 -3.438 1.00 68.25 98 SER A CA 1
ATOM 709 C C . SER A 1 98 ? -0.831 12.576 -1.903 1.00 68.25 98 SER A C 1
ATOM 711 O O . SER A 1 98 ? -1.911 12.652 -1.317 1.00 68.25 98 SER A O 1
ATOM 713 N N . PRO A 1 99 ? 0.351 12.562 -1.250 1.00 72.19 99 PRO A N 1
ATOM 714 C CA . PRO A 1 99 ? 0.418 12.647 0.197 1.00 72.19 99 PRO A CA 1
ATOM 715 C C . PRO A 1 99 ? 0.086 14.075 0.635 1.00 72.19 99 PRO A C 1
ATOM 717 O O . PRO A 1 99 ? 0.592 15.052 0.070 1.00 72.19 99 PRO A O 1
ATOM 720 N N . LEU A 1 100 ? -0.753 14.210 1.652 1.00 76.06 100 LEU A N 1
ATOM 721 C CA . LEU A 1 100 ? -0.940 15.466 2.364 1.00 76.06 100 LEU A CA 1
ATOM 722 C C . LEU A 1 100 ? 0.225 15.675 3.346 1.00 76.06 100 LEU A C 1
ATOM 724 O O . LEU A 1 100 ? 0.768 14.702 3.867 1.00 76.06 100 LEU A O 1
ATOM 728 N N . PRO A 1 101 ? 0.601 16.925 3.681 1.00 75.31 101 PRO A N 1
ATOM 729 C CA . PRO A 1 101 ? 1.658 17.191 4.665 1.00 75.31 101 PRO A CA 1
ATOM 730 C C . PRO A 1 101 ? 1.402 16.578 6.050 1.00 75.31 101 PRO A C 1
ATOM 732 O O . PRO A 1 101 ? 2.328 16.406 6.834 1.00 75.31 101 PRO A O 1
ATOM 735 N N . THR A 1 102 ? 0.139 16.291 6.360 1.00 78.19 102 THR A N 1
ATOM 736 C CA . THR A 1 102 ? -0.303 15.670 7.612 1.00 78.19 102 THR A CA 1
ATOM 737 C C . THR A 1 102 ? -0.301 14.147 7.561 1.00 78.19 102 THR A C 1
ATOM 739 O O . THR A 1 102 ? -0.593 13.520 8.576 1.00 78.19 102 THR A O 1
ATOM 742 N N . ASP A 1 103 ? -0.020 13.547 6.405 1.00 86.31 103 ASP A N 1
ATOM 743 C CA . ASP A 1 103 ? -0.060 12.101 6.268 1.00 86.31 103 ASP A CA 1
ATOM 744 C C . ASP A 1 103 ? 1.128 11.437 6.954 1.00 86.31 103 ASP A C 1
ATOM 746 O O . ASP A 1 103 ? 2.292 11.808 6.788 1.00 86.31 103 ASP A O 1
ATOM 750 N N . THR A 1 104 ? 0.825 10.372 7.684 1.00 90.06 104 THR A N 1
ATOM 751 C CA . THR A 1 104 ? 1.824 9.421 8.137 1.00 90.06 104 THR A CA 1
ATOM 752 C C . THR A 1 104 ? 2.247 8.557 6.960 1.00 90.06 104 THR A C 1
ATOM 754 O O . THR A 1 104 ? 1.466 7.759 6.438 1.00 90.06 104 THR A O 1
ATOM 757 N N . LEU A 1 105 ? 3.515 8.714 6.585 1.00 92.56 105 LEU A N 1
ATOM 758 C CA . LEU A 1 105 ? 4.195 7.961 5.540 1.00 92.56 105 LEU A CA 1
ATOM 759 C C . LEU A 1 105 ? 5.147 6.939 6.172 1.00 92.56 105 LEU A C 1
ATOM 761 O O . LEU A 1 105 ? 6.004 7.302 6.982 1.00 92.56 105 LEU A O 1
ATOM 765 N N . VAL A 1 106 ? 5.042 5.667 5.785 1.00 94.69 106 VAL A N 1
ATOM 766 C CA . VAL A 1 106 ? 6.036 4.639 6.141 1.00 94.69 106 VAL A CA 1
ATOM 767 C C . VAL A 1 106 ? 6.539 3.972 4.871 1.00 94.69 106 VAL A C 1
ATOM 769 O O . VAL A 1 106 ? 5.760 3.405 4.113 1.00 94.69 106 VAL A O 1
ATOM 772 N N . LEU A 1 107 ? 7.854 4.019 4.663 1.00 94.81 107 LEU A N 1
ATOM 773 C CA . LEU A 1 107 ? 8.537 3.364 3.551 1.00 94.81 107 LEU A CA 1
ATOM 774 C C . LEU A 1 107 ? 9.152 2.052 4.048 1.00 94.81 107 LEU A C 1
ATOM 776 O O . LEU A 1 107 ? 9.894 2.043 5.031 1.00 94.81 107 LEU A O 1
ATOM 780 N N . SER A 1 108 ? 8.858 0.941 3.381 1.00 94.75 108 SER A N 1
ATOM 781 C CA . SER A 1 108 ? 9.360 -0.381 3.754 1.00 94.75 108 SER A CA 1
ATOM 782 C C . SER A 1 108 ? 9.678 -1.204 2.513 1.00 94.75 108 SER A C 1
ATOM 784 O O . SER A 1 108 ? 8.898 -1.231 1.572 1.00 94.75 108 SER A O 1
ATOM 786 N N . ARG A 1 109 ? 10.812 -1.907 2.511 1.00 92.62 109 ARG A N 1
ATOM 787 C CA . ARG A 1 109 ? 11.157 -2.870 1.457 1.00 92.62 109 ARG A CA 1
ATOM 788 C C . ARG A 1 109 ? 10.889 -4.277 1.964 1.00 92.62 109 ARG A C 1
ATOM 790 O O . ARG A 1 109 ? 11.390 -4.653 3.027 1.00 92.62 109 ARG A O 1
ATOM 797 N N . LYS A 1 110 ? 10.109 -5.056 1.218 1.00 90.88 110 LYS A N 1
ATOM 798 C CA . LYS A 1 110 ? 9.709 -6.419 1.593 1.00 90.88 110 LYS A CA 1
ATOM 799 C C . LYS A 1 110 ? 9.697 -7.316 0.352 1.00 90.88 110 LYS A C 1
ATOM 801 O O . LYS A 1 110 ? 9.153 -6.918 -0.663 1.00 90.88 110 LYS A O 1
ATOM 806 N N . LYS A 1 111 ? 10.336 -8.495 0.438 1.00 80.94 111 LYS A N 1
ATOM 807 C CA . LYS A 1 111 ? 10.495 -9.517 -0.631 1.00 80.94 111 LYS A CA 1
ATOM 808 C C . LYS A 1 111 ? 10.306 -8.984 -2.065 1.00 80.94 111 LYS A C 1
ATOM 810 O O . LYS A 1 111 ? 9.325 -9.294 -2.724 1.00 80.94 111 LYS A O 1
ATOM 815 N N . GLY A 1 112 ? 11.269 -8.200 -2.548 1.00 83.25 112 GLY A N 1
ATOM 816 C CA . GLY A 1 112 ? 11.294 -7.766 -3.949 1.00 83.25 112 GLY A CA 1
ATOM 817 C C . GLY A 1 112 ? 10.342 -6.624 -4.315 1.00 83.25 112 GLY A C 1
ATOM 818 O O . GLY A 1 112 ? 10.406 -6.178 -5.453 1.00 83.25 112 GLY A O 1
ATOM 819 N N . LEU A 1 113 ? 9.540 -6.110 -3.376 1.00 93.50 113 LEU A N 1
ATOM 820 C CA . LEU A 1 113 ? 8.712 -4.916 -3.545 1.00 93.50 113 LEU A CA 1
ATOM 821 C C . LEU A 1 113 ? 9.113 -3.797 -2.582 1.00 93.50 113 LEU A C 1
ATOM 823 O O . LEU A 1 113 ? 9.505 -4.020 -1.429 1.00 93.50 113 LEU A O 1
ATOM 827 N N . ASP A 1 114 ? 8.966 -2.577 -3.074 1.00 95.75 114 ASP A N 1
ATOM 828 C CA . ASP A 1 114 ? 8.899 -1.375 -2.264 1.00 95.75 114 ASP A CA 1
ATOM 829 C C . ASP A 1 114 ? 7.437 -1.121 -1.890 1.00 95.75 114 ASP A C 1
ATOM 831 O O . ASP A 1 114 ? 6.551 -1.146 -2.741 1.00 95.75 114 ASP A O 1
ATOM 835 N N . VAL A 1 115 ? 7.195 -0.913 -0.597 1.00 95.50 115 VAL A N 1
ATOM 836 C CA . VAL A 1 115 ? 5.873 -0.739 0.005 1.00 95.50 115 VAL A CA 1
ATOM 837 C C . VAL A 1 115 ? 5.829 0.603 0.719 1.00 95.50 115 VAL A C 1
ATOM 839 O O . VAL A 1 115 ? 6.660 0.903 1.583 1.00 95.50 115 VAL A O 1
ATOM 842 N N . VAL A 1 116 ? 4.825 1.398 0.384 1.00 94.88 116 VAL A N 1
ATOM 843 C CA . VAL A 1 116 ? 4.561 2.708 0.968 1.00 94.88 116 VAL A CA 1
ATOM 844 C C . VAL A 1 116 ? 3.209 2.668 1.651 1.00 94.88 116 VAL A C 1
ATOM 846 O O . VAL A 1 116 ? 2.190 2.434 1.012 1.00 94.88 116 VAL A O 1
ATOM 849 N N . PHE A 1 117 ? 3.199 2.900 2.956 1.00 94.12 117 PHE A N 1
ATOM 850 C CA . PHE A 1 117 ? 1.978 3.128 3.716 1.00 94.12 117 PHE A CA 1
ATOM 851 C C . PHE A 1 117 ? 1.711 4.625 3.791 1.00 94.12 117 PHE A C 1
ATOM 853 O O . PHE A 1 117 ? 2.617 5.380 4.155 1.00 94.12 117 PHE A O 1
ATOM 860 N N . LEU A 1 118 ? 0.475 5.032 3.509 1.00 91.88 118 LEU A N 1
ATOM 861 C CA . LEU A 1 118 ? 0.046 6.426 3.549 1.00 91.88 118 LEU A CA 1
ATOM 862 C C . LEU A 1 118 ? -1.302 6.552 4.270 1.00 91.88 118 LEU A C 1
ATOM 864 O O . LEU A 1 118 ? -2.282 5.929 3.860 1.00 91.88 118 LEU A O 1
ATOM 868 N N . ALA A 1 119 ? -1.358 7.346 5.345 1.00 88.19 119 ALA A N 1
ATOM 869 C CA . ALA A 1 119 ? -2.613 7.633 6.046 1.00 88.19 119 ALA A CA 1
ATOM 870 C C . ALA A 1 119 ? -2.575 8.927 6.874 1.00 88.19 119 ALA A C 1
ATOM 872 O O . ALA A 1 119 ? -1.668 9.119 7.680 1.00 88.19 119 ALA A O 1
ATOM 873 N N . GLY A 1 120 ? -3.618 9.755 6.775 1.00 83.75 120 GLY A N 1
ATOM 874 C CA . GLY A 1 120 ? -3.717 11.042 7.482 1.00 83.75 120 GLY A CA 1
ATOM 875 C C . GLY A 1 120 ? -3.924 10.970 8.998 1.00 83.75 120 GLY A C 1
ATOM 876 O O . GLY A 1 120 ? -3.436 11.819 9.735 1.00 83.75 120 GLY A O 1
ATOM 877 N N . SER A 1 121 ? -4.658 9.973 9.497 1.00 83.25 121 SER A N 1
ATOM 878 C CA . SER A 1 121 ? -5.113 9.932 10.901 1.00 83.25 121 SER A CA 1
ATOM 879 C C . SER A 1 121 ? -4.292 9.017 11.814 1.00 83.25 121 SER A C 1
ATOM 881 O O . SER A 1 121 ? -4.592 8.877 13.002 1.00 83.25 121 SER A O 1
ATOM 883 N N . PHE A 1 122 ? -3.264 8.359 11.280 1.00 86.38 122 PHE A N 1
ATOM 884 C CA . PHE A 1 122 ? -2.547 7.301 11.984 1.00 86.38 122 PHE A CA 1
ATOM 885 C C . PHE A 1 122 ? -1.317 7.884 12.659 1.00 86.38 122 PHE A C 1
ATOM 887 O O . PHE A 1 122 ? -0.586 8.658 12.056 1.00 86.38 122 PHE A O 1
ATOM 894 N N . SER A 1 123 ? -1.024 7.466 13.890 1.00 89.94 123 SER A N 1
ATOM 895 C CA . SER A 1 123 ? 0.296 7.720 14.469 1.00 89.94 123 SER A CA 1
ATOM 896 C C . SER A 1 123 ? 1.348 6.842 13.789 1.00 89.94 123 SER A C 1
ATOM 898 O O . SER A 1 123 ? 1.045 5.739 13.317 1.00 89.94 123 SER A O 1
ATOM 900 N N . SER A 1 124 ? 2.614 7.263 13.825 1.00 89.12 124 SER A N 1
ATOM 901 C CA . SER A 1 124 ? 3.727 6.451 13.315 1.00 89.12 124 SER A CA 1
ATOM 902 C C . SER A 1 124 ? 3.781 5.065 13.970 1.00 89.12 124 SER A C 1
ATOM 904 O O . SER A 1 124 ? 4.094 4.082 13.305 1.00 89.12 124 SER A O 1
ATOM 906 N N . GLY A 1 125 ? 3.431 4.947 15.257 1.00 90.75 125 GLY A N 1
ATOM 907 C CA . GLY A 1 125 ? 3.388 3.660 15.960 1.00 90.75 125 GLY A CA 1
ATOM 908 C C . GLY A 1 125 ? 2.302 2.716 15.432 1.00 90.75 125 GLY A C 1
ATOM 909 O O . GLY A 1 125 ? 2.554 1.522 15.257 1.00 90.75 125 GLY A O 1
ATOM 910 N N . THR A 1 126 ? 1.109 3.238 15.132 1.00 89.50 126 THR A N 1
ATOM 911 C CA . THR A 1 126 ? 0.026 2.450 14.520 1.00 89.50 126 THR A CA 1
ATOM 912 C C . THR A 1 126 ? 0.384 2.044 13.092 1.00 89.50 126 THR A C 1
ATOM 914 O O . THR A 1 126 ? 0.222 0.876 12.742 1.00 89.50 126 THR A O 1
ATOM 917 N N . ALA A 1 127 ? 0.932 2.969 12.299 1.00 90.75 127 ALA A N 1
ATOM 918 C CA . ALA A 1 127 ? 1.353 2.700 10.926 1.00 90.75 127 ALA A CA 1
ATOM 919 C C . ALA A 1 127 ? 2.431 1.604 10.861 1.00 90.75 127 ALA A C 1
ATOM 921 O O . ALA A 1 127 ? 2.261 0.609 10.159 1.00 90.75 127 ALA A O 1
ATOM 922 N N . ASN A 1 128 ? 3.489 1.706 11.674 1.00 90.81 128 ASN A N 1
ATOM 923 C CA . ASN A 1 128 ? 4.540 0.683 11.732 1.00 90.81 128 ASN A CA 1
ATOM 924 C C . ASN A 1 128 ? 4.001 -0.692 12.156 1.00 90.81 128 ASN A C 1
ATOM 926 O O . ASN A 1 128 ? 4.414 -1.714 11.606 1.00 90.81 128 ASN A O 1
ATOM 930 N N . ARG A 1 129 ? 3.046 -0.733 13.096 1.00 90.38 129 ARG A N 1
ATOM 931 C CA . ARG A 1 129 ? 2.388 -1.981 13.513 1.00 90.38 129 ARG A CA 1
ATOM 932 C C . ARG A 1 129 ? 1.543 -2.598 12.398 1.00 90.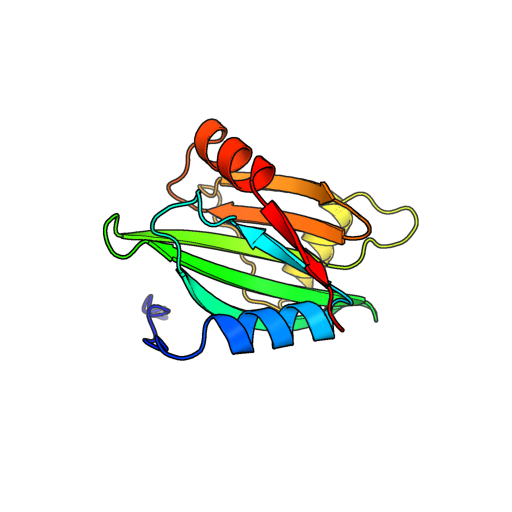38 129 ARG A C 1
ATOM 934 O O . ARG A 1 129 ? 1.431 -3.816 12.340 1.00 90.38 129 ARG A O 1
ATOM 941 N N . LEU A 1 130 ? 0.920 -1.796 11.538 1.00 89.12 130 LEU A N 1
ATOM 942 C CA . LEU A 1 130 ? 0.184 -2.315 10.382 1.00 89.12 130 LEU A CA 1
ATOM 943 C C . LEU A 1 130 ? 1.136 -2.824 9.301 1.00 89.12 130 LEU A C 1
ATOM 945 O O . LEU A 1 130 ? 0.966 -3.943 8.824 1.00 89.12 130 LEU A O 1
ATOM 949 N N . VAL A 1 131 ? 2.190 -2.066 8.990 1.00 91.62 131 VAL A N 1
ATOM 950 C CA . VAL A 1 131 ? 3.218 -2.467 8.015 1.00 91.62 131 VAL A CA 1
ATOM 951 C C . VAL A 1 131 ? 3.946 -3.750 8.441 1.00 91.62 131 VAL A C 1
ATOM 953 O O . VAL A 1 131 ? 4.312 -4.575 7.597 1.00 91.62 131 VAL A O 1
ATOM 956 N N . SER A 1 132 ? 4.149 -3.980 9.743 1.00 90.12 132 SER A N 1
ATOM 957 C CA . SER A 1 132 ? 4.764 -5.222 10.235 1.00 90.12 132 SER A CA 1
ATOM 958 C C . SER A 1 132 ? 3.867 -6.458 10.092 1.00 90.12 132 SER A C 1
ATOM 960 O O . SER A 1 132 ? 4.385 -7.571 10.108 1.00 90.12 132 SER A O 1
ATOM 962 N N . ARG A 1 133 ? 2.558 -6.271 9.892 1.00 89.94 133 ARG A N 1
ATOM 963 C CA . ARG A 1 133 ? 1.536 -7.329 9.764 1.00 89.94 133 ARG A CA 1
ATOM 964 C C . ARG A 1 133 ? 1.106 -7.591 8.325 1.00 89.94 133 ARG A C 1
ATOM 966 O O . ARG A 1 133 ? 0.117 -8.276 8.076 1.00 89.94 133 ARG A O 1
ATOM 973 N N . LEU A 1 134 ? 1.829 -7.013 7.373 1.00 92.31 134 LEU A N 1
ATOM 974 C CA . LEU A 1 134 ? 1.623 -7.302 5.968 1.00 92.31 134 LEU A CA 1
ATOM 975 C C . LEU A 1 134 ? 2.120 -8.711 5.650 1.00 92.31 134 LEU A C 1
ATOM 977 O O . LEU A 1 134 ? 3.280 -9.046 5.909 1.00 92.31 134 LEU A O 1
ATOM 981 N N . VAL A 1 135 ? 1.244 -9.506 5.052 1.00 92.31 135 VAL A N 1
ATOM 982 C CA . VAL A 1 135 ? 1.517 -10.859 4.579 1.00 92.31 135 VAL A CA 1
ATOM 983 C C . VAL A 1 135 ? 1.618 -10.864 3.063 1.00 92.31 135 VAL A C 1
ATOM 985 O O . VAL A 1 135 ? 0.888 -10.161 2.370 1.00 92.31 135 VAL A O 1
ATOM 988 N N . TRP A 1 136 ? 2.564 -11.652 2.563 1.00 92.88 136 TRP A N 1
ATOM 989 C CA . TRP A 1 136 ? 2.769 -11.840 1.134 1.00 92.88 136 TRP A CA 1
ATOM 990 C C . TRP A 1 136 ? 1.700 -12.768 0.565 1.00 92.88 136 TRP A C 1
ATOM 992 O O . TRP A 1 136 ? 1.511 -13.870 1.086 1.00 92.88 136 TRP A O 1
ATOM 1002 N N . GLN A 1 137 ? 1.074 -12.354 -0.530 1.00 90.69 137 GLN A N 1
ATOM 1003 C CA . GLN A 1 137 ? 0.206 -13.190 -1.343 1.00 90.69 137 GLN A CA 1
ATOM 1004 C C . GLN A 1 137 ? 0.807 -13.309 -2.756 1.00 90.69 137 GLN A C 1
ATOM 1006 O O . GLN A 1 137 ? 1.038 -12.280 -3.391 1.00 90.69 137 GLN A O 1
ATOM 1011 N N . PRO A 1 138 ? 1.089 -14.529 -3.252 1.00 89.25 138 PRO A N 1
ATOM 1012 C CA . PRO A 1 138 ? 1.643 -14.727 -4.592 1.00 89.25 138 PRO A CA 1
ATOM 1013 C C . PRO A 1 138 ? 0.642 -14.343 -5.692 1.00 89.25 138 PRO A C 1
ATOM 1015 O O . PRO A 1 138 ? -0.571 -14.344 -5.468 1.00 89.25 138 PRO A O 1
ATOM 1018 N N . GLY A 1 139 ? 1.171 -14.000 -6.870 1.00 80.94 139 GLY A N 1
ATOM 1019 C CA . GLY A 1 139 ? 0.387 -13.639 -8.055 1.00 80.94 139 GLY A CA 1
ATOM 1020 C C . GLY A 1 139 ? -0.191 -14.819 -8.843 1.00 80.94 139 GLY A C 1
ATOM 1021 O O . GLY A 1 139 ? -1.083 -14.592 -9.655 1.00 80.94 139 GLY A O 1
ATOM 1022 N N . ASP A 1 140 ? 0.243 -16.052 -8.564 1.00 67.19 140 ASP A N 1
ATOM 1023 C CA . ASP A 1 140 ? -0.102 -17.271 -9.312 1.00 67.19 140 ASP A CA 1
ATOM 1024 C C . ASP A 1 140 ? -0.638 -18.388 -8.406 1.00 67.19 140 ASP A C 1
ATOM 1026 O O . ASP A 1 140 ? -0.078 -18.576 -7.296 1.00 67.19 140 ASP A O 1
#

pLDDT: mean 83.15, std 16.74, range [29.45, 95.94]

Secondary structure (DSSP, 8-state):
-------------S-HHHHHHHHHHHHTEEEEE-TTSTTEEEEEEEEEEETTEEEEEEEEEETTTTEEEEEEEEPPPTT--HHHHHHHHHHHTSS-----TT-EEEEEEETTEEEEEEESS--HHHHHHHHTTEEEEE--